Protein AF-A0A6J4QMN5-F1 (afdb_monomer)

Mean predicted aligned error: 14.04 Å

Solvent-accessible surface area (backbone atoms only — not comparable to full-atom values): 4318 Å² total; per-residue (Å²): 113,71,67,57,56,53,53,52,51,53,51,51,34,59,65,40,42,77,81,38,63,67,70,58,23,51,50,52,45,51,50,52,51,51,51,54,50,51,53,50,51,52,52,51,53,54,51,58,71,69,50,75,89,69,64,66,69,61,56,53,55,50,53,52,52,53,54,52,53,54,54,61,76,73,107

Structure (mmCIF, N/CA/C/O backbone):
data_AF-A0A6J4QMN5-F1
#
_entry.id   AF-A0A6J4QMN5-F1
#
loop_
_atom_site.group_PDB
_atom_site.id
_atom_site.type_symbol
_atom_site.label_atom_id
_atom_site.label_alt_id
_atom_site.label_comp_id
_atom_site.label_asym_id
_atom_site.label_entity_id
_atom_site.label_seq_id
_atom_site.pdbx_PDB_ins_code
_atom_site.Cartn_x
_atom_site.Cartn_y
_atom_site.Cartn_z
_atom_site.occupancy
_atom_site.B_iso_or_equiv
_atom_site.auth_seq_id
_atom_site.auth_comp_id
_atom_site.auth_asym_id
_atom_site.auth_atom_id
_atom_site.pdbx_PDB_model_num
ATOM 1 N N . MET A 1 1 ? 7.255 10.356 4.892 1.00 59.53 1 MET A N 1
ATOM 2 C CA . MET A 1 1 ? 7.068 8.946 4.472 1.00 59.53 1 MET A CA 1
ATOM 3 C C . MET A 1 1 ? 6.738 8.818 2.982 1.00 59.53 1 MET A C 1
ATOM 5 O O . MET A 1 1 ? 7.497 8.159 2.290 1.00 59.53 1 MET A O 1
ATOM 9 N N . LEU A 1 2 ? 5.713 9.506 2.451 1.00 61.75 2 LEU A N 1
ATOM 10 C CA . LEU A 1 2 ? 5.391 9.503 1.005 1.00 61.75 2 LEU A CA 1
ATOM 11 C C . LEU A 1 2 ? 6.547 9.966 0.099 1.00 61.75 2 LEU A C 1
ATOM 13 O O . LEU A 1 2 ? 6.794 9.367 -0.940 1.00 61.75 2 LEU A O 1
ATOM 17 N N . VAL A 1 3 ? 7.310 10.972 0.533 1.00 65.31 3 VAL A N 1
ATOM 18 C CA . VAL A 1 3 ? 8.475 11.489 -0.208 1.00 65.31 3 VAL A CA 1
ATOM 19 C C . VAL A 1 3 ? 9.547 10.412 -0.435 1.00 65.31 3 VAL A C 1
ATOM 21 O O . VAL A 1 3 ? 10.160 10.369 -1.494 1.00 65.31 3 VAL A O 1
ATOM 24 N N . PHE A 1 4 ? 9.726 9.489 0.516 1.00 69.25 4 PHE A N 1
ATOM 25 C CA . PHE A 1 4 ? 10.709 8.408 0.401 1.00 69.25 4 PHE A CA 1
ATOM 26 C C . PHE A 1 4 ? 10.305 7.381 -0.668 1.00 69.25 4 PHE A C 1
ATOM 28 O O . PHE A 1 4 ? 11.145 6.933 -1.438 1.00 69.25 4 PHE A O 1
ATOM 35 N N . LEU A 1 5 ? 9.008 7.070 -0.768 1.00 65.31 5 LEU A N 1
ATOM 36 C CA . LEU A 1 5 ? 8.464 6.181 -1.802 1.00 65.31 5 LEU A CA 1
ATOM 37 C C . LEU A 1 5 ? 8.607 6.785 -3.204 1.00 65.31 5 LEU A C 1
ATOM 39 O O . LEU A 1 5 ? 8.945 6.076 -4.148 1.00 65.31 5 LEU A O 1
ATOM 43 N N . ILE A 1 6 ? 8.400 8.099 -3.326 1.00 73.25 6 ILE A N 1
ATOM 44 C CA . ILE A 1 6 ? 8.556 8.826 -4.590 1.00 73.25 6 ILE A CA 1
ATOM 45 C C . ILE A 1 6 ? 10.021 8.786 -5.046 1.00 73.25 6 ILE A C 1
ATOM 47 O O . ILE A 1 6 ? 10.295 8.407 -6.183 1.00 73.25 6 ILE A O 1
ATOM 51 N N . ILE A 1 7 ? 10.966 9.093 -4.149 1.00 74.25 7 ILE A N 1
ATOM 52 C CA . ILE A 1 7 ? 12.407 9.067 -4.451 1.00 74.25 7 ILE A CA 1
ATOM 53 C C . ILE A 1 7 ? 12.870 7.652 -4.823 1.00 74.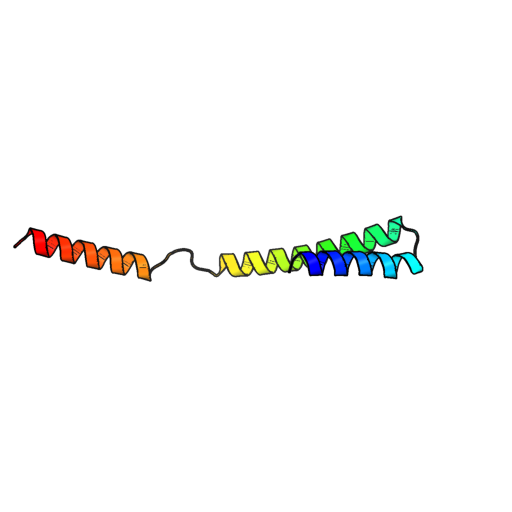25 7 ILE A C 1
ATOM 55 O O . ILE A 1 7 ? 13.599 7.483 -5.797 1.00 74.25 7 ILE A O 1
ATOM 59 N N . PHE A 1 8 ? 12.413 6.629 -4.098 1.00 74.75 8 PHE A N 1
ATOM 60 C CA . PHE A 1 8 ? 12.784 5.241 -4.374 1.00 74.75 8 PHE A CA 1
ATOM 61 C C . PHE A 1 8 ? 12.238 4.753 -5.723 1.00 74.75 8 PHE A C 1
ATOM 63 O O . PHE A 1 8 ? 12.935 4.066 -6.466 1.00 74.75 8 PHE A O 1
ATOM 70 N N . SER A 1 9 ? 11.017 5.162 -6.083 1.00 68.19 9 SER A N 1
ATOM 71 C CA . SER A 1 9 ? 10.440 4.846 -7.388 1.00 68.19 9 SER A CA 1
ATOM 72 C C . SER A 1 9 ? 11.196 5.522 -8.532 1.00 68.19 9 SER A C 1
ATOM 74 O O . SER A 1 9 ? 11.452 4.871 -9.538 1.00 68.19 9 SER A O 1
ATOM 76 N N . LEU A 1 10 ? 11.571 6.797 -8.385 1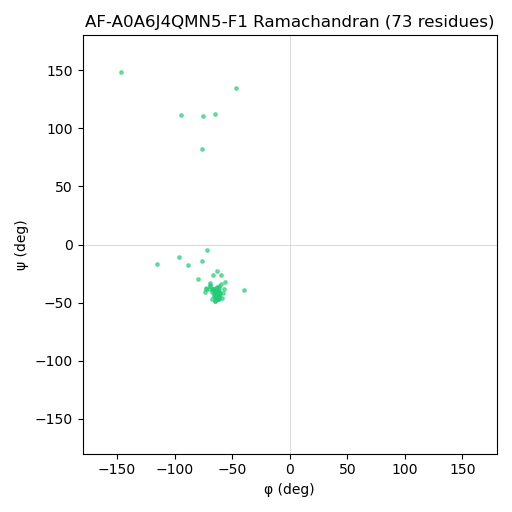.00 67.94 10 LEU A N 1
ATOM 77 C CA . LEU A 1 10 ? 12.366 7.530 -9.379 1.00 67.94 10 LEU A CA 1
ATOM 78 C C . LEU A 1 10 ? 13.758 6.910 -9.560 1.00 67.94 10 LEU A C 1
ATOM 80 O O . LEU A 1 10 ? 14.197 6.727 -10.692 1.00 67.94 10 LEU A O 1
ATOM 84 N N . ALA A 1 11 ? 14.416 6.517 -8.465 1.00 72.25 11 ALA A N 1
ATOM 85 C CA . ALA A 1 11 ? 15.696 5.813 -8.513 1.00 72.25 11 ALA A CA 1
ATOM 86 C C . ALA A 1 11 ? 15.572 4.449 -9.216 1.00 72.25 11 ALA A C 1
ATOM 88 O O . ALA A 1 11 ? 16.430 4.091 -10.019 1.00 72.25 11 ALA A O 1
ATOM 89 N N . GLY A 1 12 ? 14.474 3.724 -8.979 1.00 65.69 12 GLY A N 1
ATOM 90 C CA . GLY A 1 12 ? 14.161 2.479 -9.678 1.00 65.69 12 GLY A CA 1
ATOM 91 C C . GLY A 1 12 ? 13.999 2.660 -11.190 1.00 65.69 12 GLY A C 1
ATOM 92 O O . GLY A 1 12 ? 14.566 1.874 -11.941 1.00 65.69 12 GLY A O 1
ATOM 93 N N . VAL A 1 13 ? 13.300 3.712 -11.647 1.00 65.81 13 VAL A N 1
ATOM 94 C CA . VAL A 1 13 ? 13.200 4.050 -13.088 1.00 65.81 13 VAL A CA 1
ATOM 95 C C . VAL A 1 13 ? 14.581 4.297 -13.672 1.00 65.81 13 VAL A C 1
ATOM 97 O O . VAL A 1 13 ? 14.898 3.774 -14.734 1.00 65.81 13 VAL A O 1
ATOM 100 N N . TRP A 1 14 ? 15.399 5.079 -12.970 1.00 63.62 14 TRP A N 1
ATOM 101 C CA . TRP A 1 14 ? 16.698 5.530 -13.458 1.00 63.62 14 TRP A CA 1
ATOM 102 C C . TRP A 1 14 ? 17.705 4.383 -13.600 1.00 63.62 14 TRP A C 1
ATOM 104 O O . TRP A 1 14 ? 18.447 4.324 -14.572 1.00 63.62 14 TRP A O 1
ATOM 114 N N . VAL A 1 15 ? 17.689 3.425 -12.669 1.00 62.19 15 VAL A N 1
ATOM 115 C CA . VAL A 1 15 ? 18.511 2.205 -12.753 1.00 62.19 15 VAL A CA 1
ATOM 116 C C . VAL A 1 15 ? 18.029 1.282 -13.877 1.00 62.19 15 VAL A C 1
ATOM 118 O O . VAL A 1 15 ? 18.839 0.608 -14.509 1.00 62.19 15 VAL A O 1
ATOM 121 N N . LEU A 1 16 ? 16.721 1.253 -14.143 1.00 57.19 16 LEU A N 1
ATOM 122 C CA . LEU A 1 16 ? 16.134 0.392 -15.169 1.00 57.19 16 LEU A CA 1
ATOM 123 C C . LEU A 1 16 ? 16.298 0.957 -16.593 1.00 57.19 16 LEU A C 1
ATOM 125 O O . LEU A 1 16 ? 16.448 0.187 -17.540 1.00 57.19 16 LEU A O 1
ATOM 129 N N . ASP A 1 17 ? 16.353 2.285 -16.733 1.00 57.16 17 ASP A N 1
ATOM 130 C CA . ASP A 1 17 ? 16.633 3.002 -17.988 1.00 57.16 17 ASP A CA 1
ATOM 131 C C . ASP A 1 17 ? 18.005 2.653 -18.589 1.00 57.16 17 ASP A C 1
ATOM 133 O O . ASP A 1 17 ? 18.178 2.650 -19.804 1.00 57.16 17 ASP A O 1
ATOM 137 N N . VAL A 1 18 ? 18.964 2.245 -17.752 1.00 61.16 18 VAL A N 1
ATOM 138 C CA . VAL A 1 18 ? 20.306 1.823 -18.189 1.00 61.16 18 VAL A CA 1
ATOM 139 C C . VAL A 1 18 ? 20.274 0.568 -19.077 1.00 61.16 18 VAL A C 1
ATOM 141 O O . VAL A 1 18 ? 21.202 0.349 -19.854 1.00 61.16 18 VAL A O 1
ATOM 144 N N . PHE A 1 19 ? 19.218 -0.253 -19.001 1.00 56.84 19 PHE A N 1
ATOM 145 C CA . PHE A 1 19 ? 19.152 -1.543 -19.699 1.00 56.84 19 PHE A CA 1
ATOM 146 C C . PHE A 1 19 ? 18.066 -1.633 -20.785 1.00 56.84 19 PHE A C 1
ATOM 148 O O . PHE A 1 19 ? 18.136 -2.540 -21.616 1.00 56.84 19 PHE A O 1
ATOM 155 N N . LEU A 1 20 ? 17.066 -0.740 -20.812 1.00 56.53 20 LEU A N 1
ATOM 156 C CA . LEU A 1 20 ? 15.908 -0.834 -21.715 1.00 56.53 20 LEU A CA 1
ATOM 157 C C . LEU A 1 20 ? 15.388 0.542 -22.164 1.00 56.53 20 LEU A C 1
ATOM 159 O O . LEU A 1 20 ? 15.408 1.503 -21.405 1.00 56.53 20 LEU A O 1
ATOM 163 N N . THR A 1 21 ? 14.846 0.607 -23.390 1.00 63.50 21 THR A N 1
ATOM 164 C CA . THR A 1 21 ? 14.189 1.798 -23.969 1.00 63.50 21 THR A CA 1
ATOM 165 C C . THR A 1 21 ? 13.207 2.442 -22.980 1.00 63.50 21 THR A C 1
ATOM 167 O O . THR A 1 21 ? 12.370 1.735 -22.416 1.00 63.50 21 THR A O 1
ATOM 170 N N . LEU A 1 22 ? 13.243 3.775 -22.855 1.00 64.31 22 LEU A N 1
ATOM 171 C CA . LEU A 1 22 ? 12.486 4.599 -21.894 1.00 64.31 22 LEU A CA 1
ATOM 172 C C . LEU A 1 22 ? 11.023 4.154 -21.655 1.00 64.31 22 LEU A C 1
ATOM 174 O O . LEU A 1 22 ? 10.532 4.168 -20.526 1.00 64.31 22 LEU A O 1
ATOM 178 N N . TRP A 1 23 ? 10.319 3.727 -22.712 1.00 67.44 23 TRP A N 1
ATOM 179 C CA . TRP A 1 23 ? 8.916 3.295 -22.642 1.00 67.44 23 TRP A CA 1
ATOM 180 C C . TRP A 1 23 ? 8.712 1.966 -21.889 1.00 67.44 23 TRP A C 1
ATOM 182 O O . TRP A 1 23 ? 7.726 1.814 -21.168 1.00 67.44 23 TRP A O 1
ATOM 192 N N . VAL A 1 24 ? 9.652 1.023 -22.008 1.00 72.88 24 VAL A N 1
ATOM 193 C CA . VAL A 1 24 ? 9.614 -0.268 -21.299 1.00 72.88 24 VAL A CA 1
ATOM 194 C C . VAL A 1 24 ? 9.943 -0.059 -19.825 1.00 72.88 24 VAL A C 1
ATOM 196 O O . VAL A 1 24 ? 9.266 -0.606 -18.956 1.00 72.88 24 VAL A O 1
ATOM 199 N N . SER A 1 25 ? 10.926 0.795 -19.536 1.00 68.94 25 SER A N 1
ATOM 200 C CA . SER A 1 25 ? 11.302 1.166 -18.170 1.00 68.94 25 SER A CA 1
ATOM 201 C C . SER A 1 25 ? 10.139 1.841 -17.438 1.00 68.94 25 SER A C 1
ATOM 203 O O . SER A 1 25 ? 9.814 1.464 -16.310 1.00 68.94 25 SER A O 1
A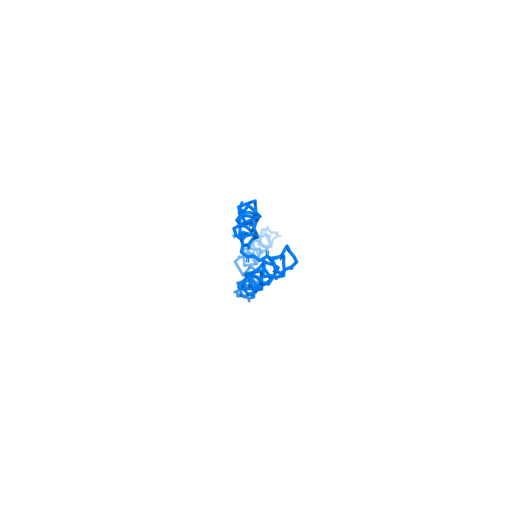TOM 205 N N . ALA A 1 26 ? 9.429 2.758 -18.107 1.00 70.00 26 ALA A N 1
ATOM 206 C CA . ALA A 1 26 ? 8.224 3.388 -17.569 1.00 70.00 26 ALA A CA 1
ATOM 207 C C . ALA A 1 26 ? 7.100 2.375 -17.269 1.00 70.00 26 ALA A C 1
ATOM 209 O O . ALA A 1 26 ? 6.469 2.460 -16.213 1.00 70.00 26 ALA A O 1
ATOM 210 N N . LEU A 1 27 ? 6.872 1.391 -18.150 1.00 76.62 27 LEU A N 1
ATOM 211 C CA . LEU A 1 27 ? 5.871 0.337 -17.938 1.00 76.62 27 LEU A CA 1
ATOM 212 C C . LEU A 1 27 ? 6.214 -0.572 -16.755 1.00 76.62 27 LEU A C 1
ATOM 214 O O . LEU A 1 27 ? 5.338 -0.863 -15.940 1.00 76.62 27 LEU A O 1
ATOM 218 N N . ILE A 1 28 ? 7.474 -0.996 -16.628 1.00 77.75 28 ILE A N 1
ATOM 219 C CA . ILE A 1 28 ? 7.896 -1.869 -15.527 1.00 77.75 28 ILE A CA 1
ATOM 220 C C . ILE A 1 28 ? 7.771 -1.140 -14.190 1.00 77.75 28 ILE A C 1
ATOM 222 O O . ILE A 1 28 ? 7.206 -1.692 -13.245 1.00 77.75 28 ILE A O 1
ATOM 226 N N . VAL A 1 29 ? 8.228 0.113 -14.101 1.00 75.94 29 VAL A N 1
ATOM 227 C CA . VAL A 1 29 ? 8.096 0.880 -12.855 1.00 75.94 29 VAL A CA 1
ATOM 228 C C . VAL A 1 29 ? 6.632 1.132 -12.519 1.00 75.94 29 VAL A C 1
ATOM 230 O O . VAL A 1 29 ? 6.244 0.963 -11.364 1.00 75.94 29 VAL A O 1
ATOM 233 N N . SER A 1 30 ? 5.804 1.496 -13.502 1.00 76.56 30 SER A N 1
ATOM 234 C CA . SER A 1 30 ? 4.363 1.658 -13.287 1.00 76.56 30 SER A CA 1
ATOM 235 C C . SER A 1 30 ? 3.727 0.365 -12.761 1.00 76.56 30 SER A C 1
ATOM 237 O O . SER A 1 30 ? 2.957 0.409 -11.801 1.00 76.56 30 SER A O 1
ATOM 239 N N . GLY A 1 31 ? 4.116 -0.791 -13.309 1.00 82.75 31 GLY A N 1
ATOM 240 C CA . GLY A 1 31 ? 3.690 -2.104 -12.826 1.00 82.75 31 GLY A CA 1
ATOM 241 C C . GLY A 1 31 ? 4.113 -2.380 -11.382 1.00 82.75 31 GLY A C 1
ATOM 242 O O . GLY A 1 31 ? 3.291 -2.805 -10.571 1.00 82.75 31 GLY A O 1
ATOM 243 N N . ILE A 1 32 ? 5.364 -2.082 -11.025 1.00 78.31 32 ILE A N 1
ATOM 244 C CA . ILE A 1 32 ? 5.872 -2.234 -9.652 1.00 78.31 32 ILE A CA 1
ATOM 245 C C . ILE A 1 32 ? 5.117 -1.310 -8.686 1.00 78.31 32 ILE A C 1
ATOM 247 O O . ILE A 1 32 ? 4.699 -1.748 -7.614 1.00 78.31 32 ILE A O 1
ATOM 251 N N . LEU A 1 33 ? 4.894 -0.050 -9.065 1.00 79.06 33 LEU A N 1
ATOM 252 C CA . LEU A 1 33 ? 4.134 0.911 -8.265 1.00 79.06 33 LEU A CA 1
ATOM 253 C C . LEU A 1 33 ? 2.690 0.461 -8.044 1.00 79.06 33 LEU A C 1
ATOM 255 O O . LEU A 1 33 ? 2.196 0.547 -6.921 1.00 79.06 33 LEU A O 1
ATOM 259 N N . LEU A 1 34 ? 2.022 -0.037 -9.087 1.00 80.94 34 LEU A N 1
ATOM 260 C CA . LEU A 1 34 ? 0.672 -0.589 -8.976 1.00 80.94 34 LEU A CA 1
ATOM 261 C C . LEU A 1 34 ? 0.636 -1.805 -8.056 1.00 80.94 34 LEU A C 1
ATOM 263 O O . LEU A 1 34 ? -0.283 -1.931 -7.249 1.00 80.94 34 LEU A O 1
ATOM 267 N N . LEU A 1 35 ? 1.644 -2.671 -8.135 1.00 81.69 35 LEU A N 1
ATOM 268 C CA . LEU A 1 35 ? 1.743 -3.852 -7.287 1.00 81.69 35 LEU A CA 1
ATOM 269 C C . LEU A 1 35 ? 1.915 -3.461 -5.812 1.00 81.69 35 LEU A C 1
ATOM 271 O O . LEU A 1 35 ? 1.155 -3.916 -4.958 1.00 81.69 35 LEU A O 1
ATOM 275 N N . ILE A 1 36 ? 2.844 -2.550 -5.511 1.00 80.06 36 ILE A N 1
ATOM 276 C CA . ILE A 1 36 ? 3.072 -2.043 -4.149 1.00 80.06 36 ILE A CA 1
ATOM 277 C C . ILE A 1 36 ? 1.836 -1.297 -3.631 1.00 80.06 36 ILE A C 1
ATOM 279 O O . ILE A 1 36 ? 1.385 -1.539 -2.509 1.00 80.06 36 ILE A O 1
ATOM 283 N N . GLY A 1 37 ? 1.267 -0.407 -4.446 1.00 77.25 37 GLY A N 1
ATOM 284 C CA . GLY A 1 37 ? 0.077 0.368 -4.107 1.00 77.25 37 GLY A CA 1
ATOM 285 C C . GLY A 1 37 ? -1.135 -0.522 -3.845 1.00 77.25 37 GLY A C 1
ATOM 286 O O . GLY A 1 37 ? -1.842 -0.313 -2.862 1.00 77.25 37 GLY A O 1
ATOM 287 N N . GLY A 1 38 ? -1.332 -1.562 -4.659 1.00 80.06 38 GLY A N 1
ATOM 288 C CA . GLY A 1 38 ? -2.385 -2.558 -4.476 1.00 80.06 38 GLY A CA 1
ATOM 289 C C . GLY A 1 38 ? -2.234 -3.338 -3.171 1.00 80.06 38 GLY A C 1
ATOM 290 O O . GLY A 1 38 ? -3.204 -3.473 -2.423 1.00 80.06 38 GLY A O 1
ATOM 291 N N . ILE A 1 39 ? -1.015 -3.785 -2.845 1.00 77.56 39 ILE A N 1
ATOM 292 C CA . ILE A 1 39 ? -0.729 -4.477 -1.578 1.00 77.56 39 ILE A CA 1
ATOM 293 C C . ILE A 1 39 ? -1.014 -3.558 -0.385 1.00 77.56 39 ILE A C 1
ATOM 295 O O . ILE A 1 39 ? -1.686 -3.967 0.563 1.00 77.56 39 ILE A O 1
ATOM 299 N N . LEU A 1 40 ? -0.549 -2.307 -0.430 1.00 80.25 40 LEU A N 1
ATOM 300 C CA . LEU A 1 40 ? -0.727 -1.358 0.669 1.00 80.25 40 LEU A CA 1
ATOM 301 C C . LEU A 1 40 ? -2.195 -0.956 0.851 1.00 80.25 40 LEU A C 1
ATOM 303 O O . LEU A 1 40 ? -2.677 -0.893 1.982 1.00 80.25 40 LEU A O 1
ATOM 307 N N . ALA A 1 41 ? -2.918 -0.732 -0.247 1.00 78.56 41 ALA A N 1
ATOM 308 C CA . ALA A 1 41 ? -4.349 -0.455 -0.221 1.00 78.56 41 ALA A CA 1
ATOM 309 C C . ALA A 1 41 ? -5.133 -1.640 0.357 1.00 78.56 41 ALA A C 1
ATOM 311 O O . ALA A 1 41 ? -5.996 -1.444 1.214 1.00 78.56 41 ALA A O 1
ATOM 312 N N . GLY A 1 42 ? -4.794 -2.870 -0.043 1.00 79.25 42 GLY A N 1
ATOM 313 C CA . GLY A 1 42 ? -5.393 -4.086 0.503 1.00 79.25 42 GLY A CA 1
ATOM 314 C C . GLY A 1 42 ? -5.131 -4.251 2.001 1.00 79.25 42 GLY A C 1
ATOM 315 O O . GLY A 1 42 ? -6.062 -4.491 2.772 1.00 79.25 42 GLY A O 1
ATOM 316 N N . ALA A 1 43 ? -3.885 -4.057 2.436 1.00 73.56 43 ALA A N 1
ATOM 317 C CA . ALA A 1 43 ? -3.508 -4.124 3.845 1.00 73.56 43 ALA A CA 1
ATOM 318 C C . ALA A 1 43 ? -4.201 -3.032 4.680 1.00 73.56 43 ALA A C 1
ATOM 320 O O . ALA A 1 43 ? -4.786 -3.330 5.723 1.00 73.56 43 ALA A O 1
ATOM 321 N N . GLY A 1 44 ? -4.204 -1.785 4.201 1.00 71.88 44 GLY A N 1
ATOM 322 C CA . GLY A 1 44 ? -4.861 -0.657 4.862 1.00 71.88 44 GLY A CA 1
ATOM 323 C C . GLY A 1 44 ? -6.374 -0.850 4.986 1.00 71.88 44 GLY A C 1
ATOM 324 O O . GLY A 1 44 ? -6.930 -0.681 6.071 1.00 71.88 44 GLY A O 1
ATOM 325 N N . ALA A 1 45 ? -7.035 -1.298 3.914 1.00 76.38 45 ALA A N 1
ATOM 326 C CA . ALA A 1 45 ? -8.457 -1.634 3.936 1.00 76.38 45 ALA A CA 1
ATOM 327 C C . ALA A 1 45 ? -8.762 -2.797 4.895 1.00 76.38 45 ALA A C 1
ATOM 329 O O . ALA A 1 45 ? -9.786 -2.786 5.578 1.00 76.38 45 ALA A O 1
ATOM 330 N N . GLY A 1 46 ? -7.866 -3.784 4.981 1.00 76.31 46 GLY A N 1
ATOM 331 C CA . GLY A 1 46 ? -7.971 -4.894 5.926 1.00 76.31 46 GLY A CA 1
ATOM 332 C C . GLY A 1 46 ? -7.890 -4.447 7.388 1.00 76.31 46 GLY A C 1
ATOM 333 O O . GLY A 1 46 ? -8.670 -4.922 8.211 1.00 76.31 46 GLY A O 1
ATOM 334 N N . ILE A 1 47 ? -6.993 -3.512 7.708 1.00 73.44 47 ILE A N 1
ATOM 335 C CA . ILE A 1 47 ? -6.848 -2.948 9.058 1.00 73.44 47 ILE A CA 1
ATOM 336 C C . ILE A 1 47 ? -8.078 -2.114 9.426 1.00 73.44 47 ILE A C 1
ATOM 338 O O . ILE A 1 47 ? -8.654 -2.318 10.493 1.00 73.44 47 ILE A O 1
ATOM 342 N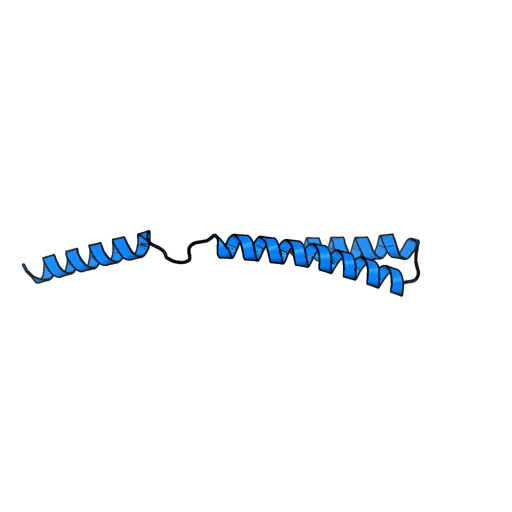 N . LEU A 1 48 ? -8.531 -1.233 8.528 1.00 71.44 48 LEU A N 1
ATOM 343 C CA . LEU A 1 48 ? -9.722 -0.408 8.756 1.00 71.44 48 LEU A CA 1
ATOM 344 C C . LEU A 1 48 ? -10.988 -1.249 8.936 1.00 71.44 48 LEU A C 1
ATOM 346 O O . LEU A 1 48 ? -11.815 -0.922 9.776 1.00 71.44 48 LEU A O 1
ATOM 350 N N . ARG A 1 49 ? -11.128 -2.357 8.199 1.00 70.06 49 ARG A N 1
ATOM 351 C CA . ARG A 1 49 ? -12.249 -3.297 8.370 1.00 70.06 49 ARG A CA 1
ATOM 352 C C . ARG A 1 49 ? -12.236 -4.039 9.707 1.00 70.06 49 ARG A C 1
ATOM 354 O O . ARG A 1 49 ? -13.289 -4.492 10.140 1.00 70.06 49 ARG A O 1
ATOM 361 N N . ARG A 1 50 ? -11.066 -4.217 10.327 1.00 66.69 50 ARG A N 1
ATOM 362 C CA . ARG A 1 50 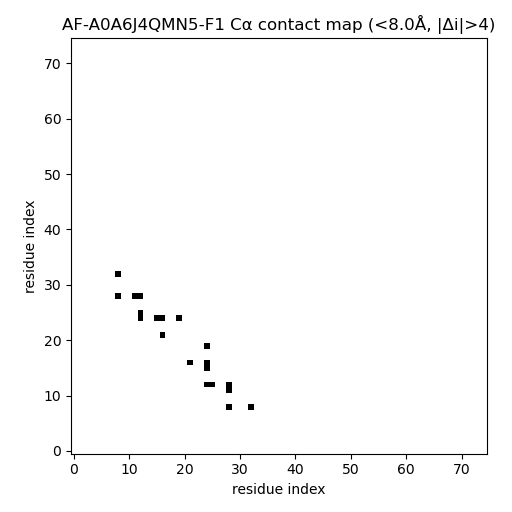? -10.914 -4.901 11.626 1.00 66.69 50 ARG A CA 1
ATOM 363 C C . ARG A 1 50 ? -11.051 -3.960 12.818 1.00 66.69 50 ARG A C 1
ATOM 365 O O . ARG A 1 50 ? -11.247 -4.433 13.934 1.00 66.69 50 ARG A O 1
ATOM 372 N N . LEU A 1 51 ? -10.926 -2.656 12.598 1.00 68.25 51 LEU A N 1
ATOM 373 C CA . LEU A 1 51 ? -11.198 -1.651 13.613 1.00 68.25 51 LEU A CA 1
ATOM 374 C C . LEU A 1 51 ? -12.712 -1.521 13.761 1.00 68.25 51 LEU A C 1
ATOM 376 O O . LEU A 1 51 ? -13.389 -1.043 12.857 1.00 68.25 51 LEU A O 1
ATOM 380 N N . ASP A 1 52 ? -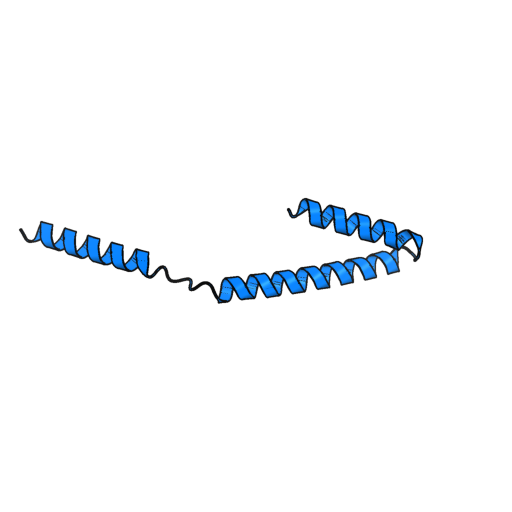13.235 -1.969 14.899 1.00 60.50 52 ASP A N 1
ATOM 3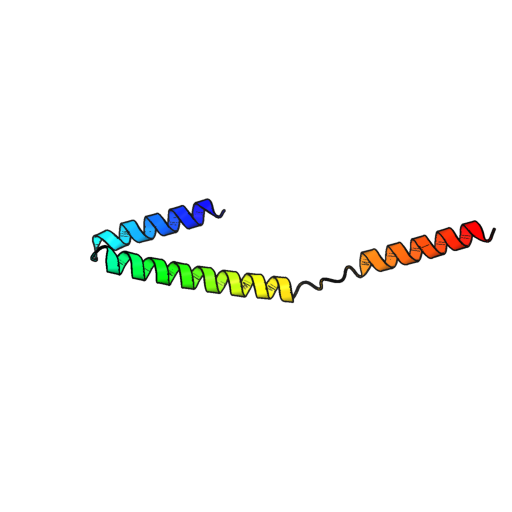81 C CA . ASP A 1 52 ? -14.638 -1.788 15.251 1.00 60.50 52 ASP A CA 1
ATOM 382 C C . ASP A 1 52 ? -14.904 -0.277 15.412 1.00 60.50 52 ASP A C 1
ATOM 384 O O . ASP A 1 52 ? -14.340 0.354 16.314 1.00 60.50 52 ASP A O 1
ATOM 388 N N . PRO A 1 53 ? -15.702 0.354 14.531 1.00 62.53 53 PRO A N 1
ATOM 389 C CA . PRO A 1 53 ? -15.881 1.804 14.530 1.00 62.53 53 PRO A CA 1
ATOM 390 C C . PRO A 1 53 ? -16.713 2.297 15.721 1.00 62.53 53 PRO A C 1
ATOM 392 O O . PRO A 1 53 ? -16.896 3.504 15.882 1.00 62.53 53 PRO A O 1
ATOM 395 N N . LYS A 1 54 ? -17.249 1.393 16.555 1.00 58.22 54 LYS A N 1
ATOM 396 C CA . LYS A 1 54 ? -18.140 1.747 17.658 1.00 58.22 54 LYS A CA 1
ATOM 397 C C . LYS A 1 54 ? -17.350 1.907 18.967 1.00 58.22 54 LYS A C 1
ATOM 399 O O . LYS A 1 54 ? -16.875 0.918 19.533 1.00 58.22 54 LYS A O 1
ATOM 404 N N . PRO A 1 55 ? -17.231 3.132 19.518 1.00 59.94 55 PRO A N 1
ATOM 405 C CA . PRO A 1 55 ? -16.543 3.359 20.782 1.00 59.94 55 PRO A CA 1
ATOM 406 C C . PRO A 1 55 ? -17.433 2.909 21.948 1.00 59.94 55 PRO A C 1
ATOM 408 O O . PRO A 1 55 ? -18.105 3.708 22.596 1.00 59.94 55 PRO A O 1
ATOM 411 N N . HIS A 1 56 ? -17.435 1.608 22.237 1.00 62.12 56 HIS A N 1
ATOM 412 C CA . HIS A 1 56 ? -18.221 1.005 23.320 1.00 62.12 56 HIS A CA 1
ATOM 413 C C . HIS A 1 56 ? -17.930 1.640 24.692 1.00 62.12 56 HIS A C 1
ATOM 415 O O . HIS A 1 56 ? -18.823 1.764 25.528 1.00 62.12 56 HIS A O 1
ATOM 421 N N . ARG A 1 57 ? -16.690 2.097 24.912 1.00 60.47 57 ARG A N 1
ATOM 422 C CA . ARG A 1 57 ? -16.274 2.751 26.161 1.00 60.47 57 ARG A CA 1
ATOM 423 C C . ARG A 1 57 ? -16.847 4.163 26.314 1.00 60.47 57 ARG A C 1
ATOM 425 O O . ARG A 1 57 ? -17.267 4.505 27.409 1.00 60.47 57 ARG A O 1
ATOM 432 N N . THR A 1 58 ? -16.932 4.953 25.243 1.00 66.69 58 THR A N 1
ATOM 433 C CA . THR A 1 58 ? -17.427 6.341 25.315 1.00 66.69 58 THR A CA 1
ATOM 434 C C . THR A 1 58 ? -18.936 6.398 25.540 1.00 66.69 58 THR A C 1
ATOM 436 O O . THR A 1 58 ? -19.419 7.231 26.303 1.00 66.69 58 THR A O 1
ATOM 439 N N . VAL A 1 59 ? -19.691 5.481 24.928 1.00 69.25 59 VAL A N 1
ATOM 440 C CA . VAL A 1 59 ? -21.154 5.421 25.096 1.00 69.25 59 VAL A CA 1
ATOM 441 C C . VAL A 1 59 ? -21.534 5.043 26.533 1.00 69.25 59 VAL A C 1
ATOM 443 O O . VAL A 1 59 ? -22.452 5.636 27.097 1.00 69.25 59 VAL A O 1
ATOM 446 N N . 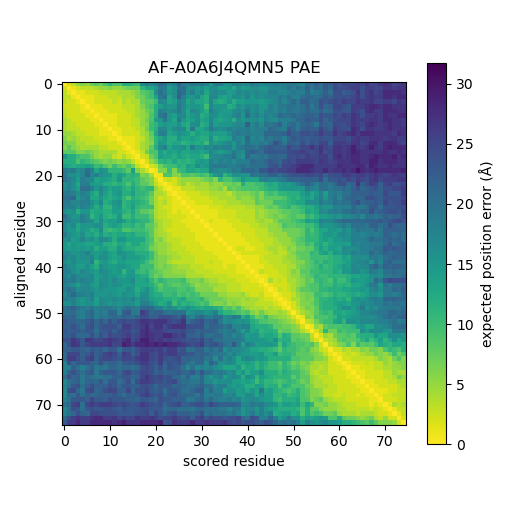ALA A 1 60 ? -20.789 4.121 27.154 1.00 70.25 60 ALA A N 1
ATOM 447 C CA . ALA A 1 60 ? -21.025 3.706 28.537 1.00 70.25 60 ALA A CA 1
ATOM 448 C C . ALA A 1 60 ? -20.811 4.859 29.534 1.00 70.25 60 ALA A C 1
ATOM 450 O O . ALA A 1 60 ? -21.670 5.104 30.383 1.00 70.25 60 ALA A O 1
ATOM 451 N N . THR A 1 61 ? -19.722 5.624 29.391 1.00 73.06 61 THR A N 1
ATOM 452 C CA . THR A 1 61 ? -19.449 6.782 30.259 1.00 73.06 61 THR A CA 1
ATOM 453 C C . THR A 1 61 ? -20.510 7.875 30.099 1.00 73.06 61 THR A C 1
ATOM 455 O O . THR A 1 61 ? -20.931 8.482 31.081 1.00 73.06 61 THR A O 1
ATOM 458 N N . LEU A 1 62 ? -21.010 8.096 28.876 1.00 79.12 62 LEU A N 1
ATOM 459 C CA . LEU A 1 62 ? -22.094 9.050 28.618 1.00 79.12 62 LEU A CA 1
ATOM 460 C C . LEU A 1 62 ? -23.413 8.626 29.283 1.00 79.12 62 LEU A C 1
ATOM 462 O O . LEU A 1 62 ? -24.076 9.457 29.901 1.00 79.12 62 LEU A O 1
ATOM 466 N N . GLN A 1 63 ? -23.782 7.343 29.218 1.00 77.69 63 GLN A N 1
ATOM 467 C CA . GLN A 1 63 ? -24.961 6.828 29.928 1.00 77.69 63 GLN A CA 1
ATOM 468 C C . GLN A 1 63 ? -24.837 6.985 31.446 1.00 77.69 63 GLN A C 1
ATOM 470 O O . GLN A 1 63 ? -25.807 7.355 32.111 1.00 77.69 63 GLN A O 1
ATOM 475 N N . GLN A 1 64 ? -23.644 6.745 31.991 1.00 80.06 64 GLN A N 1
ATOM 476 C CA . GLN A 1 64 ? -23.377 6.886 33.419 1.00 80.06 64 GLN A CA 1
ATOM 477 C C . GLN A 1 64 ? -23.517 8.349 33.876 1.00 80.06 64 GLN A C 1
ATOM 479 O O . GLN A 1 64 ? -24.167 8.612 34.888 1.00 80.06 64 GLN A O 1
ATOM 484 N N . ASN A 1 65 ? -23.029 9.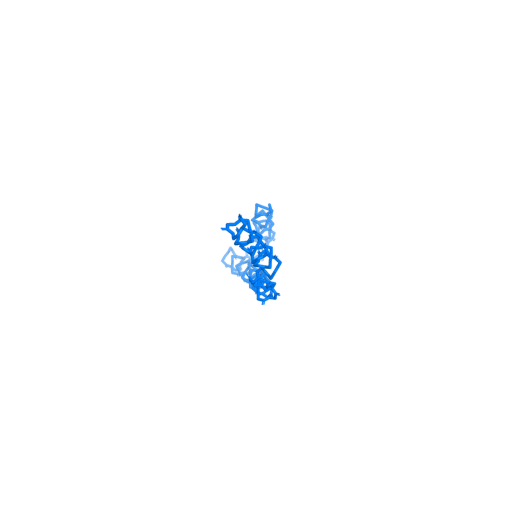302 33.073 1.00 84.62 65 ASN A N 1
ATOM 485 C CA . ASN A 1 65 ? -23.201 10.736 33.324 1.00 84.62 65 ASN A CA 1
ATOM 486 C C . ASN A 1 65 ? -24.676 11.167 33.279 1.00 84.62 65 ASN A C 1
ATOM 488 O O . ASN A 1 65 ? -25.127 11.908 34.150 1.00 84.62 65 ASN A O 1
ATOM 492 N N . ILE A 1 66 ? -25.455 10.676 32.308 1.00 85.06 66 ILE A N 1
ATOM 493 C CA . ILE A 1 66 ? -26.890 10.996 32.198 1.00 85.06 66 ILE A CA 1
ATOM 494 C C . ILE A 1 66 ? -27.659 10.503 33.430 1.00 85.06 66 ILE A C 1
ATOM 496 O O . ILE A 1 66 ? -28.512 11.220 33.956 1.00 85.06 66 ILE A O 1
ATOM 500 N N . ASN A 1 67 ? -27.360 9.292 33.905 1.00 83.44 67 ASN A N 1
ATOM 501 C CA . ASN A 1 67 ? -28.006 8.736 35.093 1.00 83.44 67 ASN A CA 1
ATOM 502 C C . ASN A 1 67 ? -27.641 9.513 36.363 1.00 83.44 67 ASN A C 1
ATOM 504 O O . ASN A 1 67 ? -28.514 9.754 37.194 1.00 83.44 67 ASN A O 1
ATOM 508 N N . TRP A 1 68 ? -26.387 9.952 36.489 1.00 88.25 68 TRP A N 1
ATOM 509 C CA . TRP A 1 68 ? -25.948 10.782 37.610 1.00 88.25 68 TRP A CA 1
ATOM 510 C C . TRP A 1 68 ? -26.663 12.144 37.633 1.00 88.25 68 TRP A C 1
ATOM 512 O O . TRP A 1 68 ? -27.218 12.529 38.661 1.00 88.25 68 TRP A O 1
ATOM 522 N N . ILE A 1 69 ? -26.763 12.822 36.482 1.00 86.75 69 ILE A N 1
ATOM 523 C CA . ILE A 1 69 ? -27.477 14.107 36.349 1.00 86.75 69 ILE A CA 1
ATOM 524 C C . ILE A 1 69 ? -28.972 13.952 36.665 1.00 86.75 69 ILE A C 1
ATOM 526 O O . ILE A 1 69 ? -29.547 14.771 37.380 1.00 86.75 69 ILE A O 1
ATOM 530 N N . LYS A 1 70 ? -29.615 12.880 36.182 1.00 82.50 70 LYS A N 1
ATOM 531 C CA . LYS A 1 70 ? -31.014 12.577 36.529 1.00 82.50 70 LYS A CA 1
ATOM 532 C C . LYS A 1 70 ? -31.208 12.331 38.026 1.00 82.50 70 LYS A C 1
ATOM 534 O O . LYS A 1 70 ? -32.249 12.702 38.558 1.00 82.50 70 LYS A O 1
ATOM 539 N N . GLY A 1 71 ? -30.233 11.712 38.692 1.00 83.31 71 GLY A N 1
ATOM 540 C CA . GLY A 1 71 ? -30.244 11.518 40.141 1.00 83.31 71 GLY A CA 1
ATOM 541 C C . GLY A 1 71 ? -30.154 12.833 40.916 1.00 83.31 71 GLY A C 1
ATOM 542 O O . GLY A 1 71 ? -30.855 12.992 41.908 1.00 83.31 71 GLY A O 1
ATOM 543 N N . GLN A 1 72 ? -29.355 13.789 40.432 1.00 83.56 72 GLN A N 1
ATOM 544 C CA . GLN A 1 72 ? -29.222 15.125 41.025 1.00 83.56 72 GLN A CA 1
ATOM 545 C C . GLN A 1 72 ? -30.471 15.997 40.857 1.00 83.56 72 GLN A C 1
ATOM 547 O O . GLN A 1 72 ? -30.790 16.751 41.759 1.00 83.56 72 GLN A O 1
ATOM 552 N N . LEU A 1 73 ? -31.197 15.879 39.742 1.00 80.88 73 LEU A N 1
ATOM 553 C CA . LEU A 1 73 ? -32.444 16.628 39.509 1.00 80.88 73 LEU A CA 1
ATOM 554 C C . LEU A 1 73 ? -33.657 16.089 40.284 1.00 80.88 73 LEU A C 1
ATOM 556 O O . LEU A 1 73 ? -34.704 16.731 40.301 1.00 80.88 73 LEU A O 1
ATOM 560 N N . ARG A 1 74 ? -33.560 14.873 40.836 1.00 74.75 74 ARG A N 1
ATOM 561 C CA . ARG A 1 74 ? -34.650 14.209 41.568 1.00 74.75 74 ARG A CA 1
ATOM 562 C C . ARG A 1 74 ? -34.550 14.390 43.087 1.00 74.75 74 ARG A C 1
ATOM 564 O O . ARG A 1 74 ? -35.487 14.000 43.781 1.00 74.75 74 ARG A O 1
ATOM 571 N N . GLN A 1 75 ? -33.428 14.912 43.581 1.00 54.00 75 GLN A N 1
ATOM 572 C CA . GLN A 1 75 ? -33.276 15.395 44.956 1.00 54.00 75 GLN A CA 1
ATOM 573 C C . GLN A 1 75 ? -33.495 16.903 45.001 1.00 54.00 75 GLN A C 1
ATOM 575 O O . GLN A 1 75 ? -33.981 17.364 46.053 1.00 54.00 75 GLN A O 1
#

Radius of gyration: 26.04 Å; Cα contacts (8 Å, |Δi|>4): 10; chains: 1; bounding box: 55×22×69 Å

Sequence (75 aa):
MLVFLIIFSLAGVWVLDVFLTLWVSALIVSGILLLIGGILAGAGAGILRRLDPKPHRTVATLQQNINWIKGQLRQ

InterPro domains:
  IPR009937 Putative Actinobacterial Holin-X, holin superfamily III [PF07332] (2-70)

pLDDT: mean 71.77, std 8.52, range [54.0, 88.25]

Organism: NCBI:txid349277

Foldseek 3Di:
DVVVVVVVLVVQLVVQVVPDDSVVSVVVSVVVCCVVVVVVVVVVVVVVVPPPPDPPPVVVVVVVVVVVVVVVVVD

Secondary structure (DSSP, 8-state):
-HHHHHHHHHHHHHHHHTTS-HHHHHHHHHHHHHHHHHHHHHHHHHHHHHS----HHHHHHHHHHHHHHHHHTT-